Protein AF-A0AAJ2H2N6-F1 (afdb_monomer_lite)

Organism: NCBI:txid1538159

Radius of gyration: 18.42 Å; chains: 1; bounding box: 41×27×53 Å

InterPro domains:
  IPR022749 N6 adenine-specific DNA methyltransferase, N-terminal domain [PF12161] (9-48)
  IPR029063 S-adenosyl-L-methionine-dependent methyltransferase superfamily [SSF53335] (7-46)
  IPR038333 Type I restriction enzyme EcoKI-like, methylase subunit, N-terminal domain superfamily [G3DSA:1.20.1260.30] (2-107)

Structure (mmCIF, N/CA/C/O backbone):
data_AF-A0AAJ2H2N6-F1
#
_entry.id   AF-A0AAJ2H2N6-F1
#
loop_
_atom_site.group_PDB
_atom_site.id
_atom_site.type_symbol
_atom_site.label_atom_id
_atom_site.label_alt_id
_atom_site.label_comp_id
_atom_site.label_asym_id
_atom_site.label_entity_id
_atom_site.label_seq_id
_atom_site.pdbx_PDB_ins_code
_atom_site.Cartn_x
_atom_site.Cartn_y
_atom_site.Cartn_z
_atom_site.occupancy
_atom_site.B_iso_or_equiv
_atom_site.auth_seq_id
_atom_site.auth_comp_id
_atom_site.auth_asym_id
_atom_site.auth_atom_id
_atom_site.pdbx_PDB_model_num
ATOM 1 N N . MET A 1 1 ? 10.020 9.984 23.775 1.00 59.06 1 MET A N 1
ATOM 2 C CA . MET A 1 1 ? 8.603 10.382 23.924 1.00 59.06 1 MET A CA 1
ATOM 3 C C . MET A 1 1 ? 8.248 10.351 25.400 1.00 59.06 1 MET A C 1
ATOM 5 O O . MET A 1 1 ? 8.640 9.402 26.069 1.00 59.06 1 MET A O 1
ATOM 9 N N . SER A 1 2 ? 7.576 11.375 25.926 1.00 84.38 2 SER A N 1
ATOM 10 C CA . SER A 1 2 ? 7.106 11.378 27.319 1.00 84.38 2 SER A CA 1
ATOM 11 C C . SER A 1 2 ? 5.839 10.523 27.470 1.00 84.38 2 SER A C 1
ATOM 13 O O . SER A 1 2 ? 5.094 10.340 26.507 1.00 84.38 2 SER A O 1
ATOM 15 N N . GLN A 1 3 ? 5.558 10.007 28.673 1.00 82.69 3 GLN A N 1
ATOM 16 C CA . GLN A 1 3 ? 4.327 9.236 28.933 1.00 82.69 3 GLN A CA 1
ATOM 17 C C . GLN A 1 3 ? 3.053 10.021 28.573 1.00 82.69 3 GLN A C 1
ATOM 19 O O . GLN A 1 3 ? 2.091 9.444 28.074 1.00 82.69 3 GLN A O 1
ATOM 24 N N . VAL A 1 4 ? 3.075 11.344 28.755 1.00 87.31 4 VAL A N 1
ATOM 25 C CA . VAL A 1 4 ? 1.963 12.241 28.406 1.00 87.31 4 VAL A CA 1
ATOM 26 C C . VAL A 1 4 ? 1.698 12.247 26.896 1.00 87.31 4 VAL A C 1
ATOM 28 O O . VAL A 1 4 ? 0.546 12.173 26.475 1.00 87.31 4 VAL A O 1
ATOM 31 N N . GLN A 1 5 ? 2.752 12.266 26.072 1.00 86.38 5 GLN A N 1
ATOM 32 C CA . GLN A 1 5 ? 2.625 12.209 24.611 1.00 86.38 5 GLN A CA 1
ATOM 33 C C . GLN A 1 5 ? 2.055 10.865 24.143 1.00 86.38 5 GLN A C 1
ATOM 35 O O . GLN A 1 5 ? 1.198 10.838 23.264 1.00 86.38 5 GLN A O 1
ATOM 40 N N . LEU A 1 6 ? 2.483 9.755 24.757 1.00 88.38 6 LEU A N 1
ATOM 41 C CA . LEU A 1 6 ? 1.957 8.419 24.447 1.00 88.38 6 LEU A CA 1
ATOM 42 C C . LEU A 1 6 ? 0.464 8.303 24.776 1.00 88.38 6 LEU A C 1
ATOM 44 O O . LEU A 1 6 ? -0.304 7.789 23.967 1.00 88.38 6 LEU A O 1
ATOM 48 N N . GLN A 1 7 ? 0.036 8.829 25.925 1.00 89.62 7 GLN A N 1
ATOM 49 C CA . GLN A 1 7 ? -1.377 8.835 26.316 1.00 89.62 7 GLN A CA 1
ATOM 50 C C . GLN A 1 7 ? -2.235 9.700 25.385 1.00 89.62 7 GLN A C 1
ATOM 52 O O . GLN A 1 7 ? -3.332 9.293 25.001 1.00 89.62 7 GLN A O 1
ATOM 57 N N . GLN A 1 8 ? -1.741 10.878 24.989 1.00 90.25 8 GLN A N 1
ATOM 58 C CA . GLN A 1 8 ? -2.427 11.736 24.018 1.00 90.25 8 GLN A CA 1
ATOM 59 C C . GLN A 1 8 ? -2.557 11.054 22.654 1.00 90.25 8 GLN A C 1
ATOM 61 O O . GLN A 1 8 ? -3.647 11.053 22.082 1.00 90.25 8 GLN A O 1
ATOM 66 N N . LEU A 1 9 ? -1.485 10.417 22.176 1.00 88.94 9 LEU A N 1
ATOM 67 C CA . LEU A 1 9 ? -1.482 9.668 20.922 1.00 88.94 9 LEU A CA 1
ATOM 68 C C . LEU A 1 9 ? -2.475 8.502 20.963 1.00 88.94 9 LEU A C 1
ATOM 70 O O . LEU A 1 9 ? -3.293 8.354 20.060 1.00 88.94 9 LEU A O 1
ATOM 74 N N . GLN A 1 10 ? -2.457 7.705 22.033 1.00 88.38 10 GLN A N 1
ATOM 75 C CA . GLN A 1 10 ? -3.387 6.591 22.201 1.00 88.38 10 GLN A CA 1
ATOM 76 C C . GLN A 1 10 ? -4.841 7.072 22.202 1.00 88.38 10 GLN A C 1
ATOM 78 O O . GLN A 1 10 ? -5.689 6.454 21.565 1.00 88.38 10 GLN A O 1
ATOM 83 N N . LYS A 1 11 ? -5.136 8.190 22.876 1.00 91.94 11 LYS A N 1
ATOM 84 C CA . LYS A 1 11 ? -6.483 8.773 22.900 1.00 91.94 11 LYS A CA 1
ATOM 85 C C . LYS A 1 11 ? -6.926 9.258 21.518 1.00 91.94 11 LYS A C 1
ATOM 87 O O . LYS A 1 11 ? -8.075 9.044 21.147 1.00 91.94 11 LYS A O 1
ATOM 92 N N . GLN A 1 12 ? -6.032 9.882 20.753 1.00 89.81 12 GLN A N 1
ATOM 93 C CA . GLN A 1 12 ? -6.323 10.295 19.379 1.00 89.81 12 GLN A CA 1
ATOM 94 C C . GLN A 1 12 ? -6.593 9.093 18.469 1.00 89.81 12 GLN A C 1
ATOM 96 O O . GLN A 1 12 ? -7.598 9.086 17.765 1.00 89.81 12 GLN A O 1
ATOM 101 N N . LEU A 1 13 ? -5.749 8.059 18.528 1.00 86.50 13 LEU A N 1
ATOM 102 C CA . LEU A 1 13 ? -5.931 6.826 17.755 1.00 86.50 13 LEU A CA 1
ATOM 103 C C . LEU A 1 13 ? -7.229 6.107 18.121 1.00 86.50 13 LEU A C 1
ATOM 105 O O . LEU A 1 13 ? -7.923 5.627 17.227 1.00 86.50 13 LEU A O 1
ATOM 109 N N . TRP A 1 14 ? -7.574 6.081 19.415 1.00 86.19 14 TRP A N 1
ATOM 110 C CA . TRP A 1 14 ? -8.874 5.607 19.880 1.00 86.19 14 TRP A CA 1
ATOM 111 C C . TRP A 1 14 ? -9.951 6.394 19.136 1.00 86.19 14 TRP A C 1
ATOM 113 O O . TRP A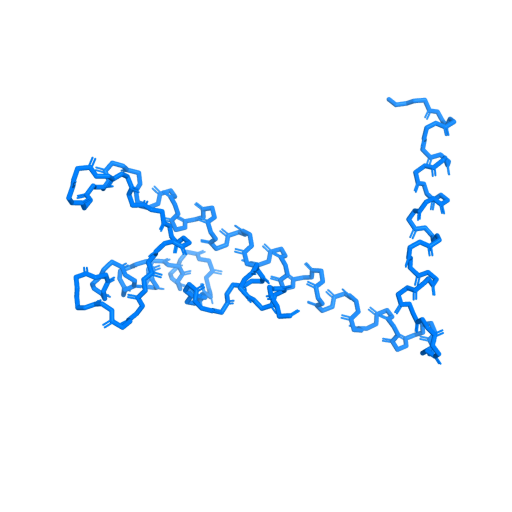 1 14 ? -10.674 5.807 18.337 1.00 86.19 14 TRP A O 1
ATOM 123 N N . ASN A 1 15 ? -10.036 7.712 19.334 1.00 87.75 15 ASN A N 1
ATOM 124 C CA . ASN A 1 15 ? -11.102 8.543 18.764 1.00 87.75 15 ASN A CA 1
ATOM 125 C C . ASN A 1 15 ? -11.285 8.329 17.252 1.00 87.75 15 ASN A C 1
ATOM 127 O O . ASN A 1 15 ? -12.406 8.098 16.813 1.00 87.75 15 ASN A O 1
ATOM 131 N N . ILE A 1 16 ? -10.188 8.279 16.490 1.00 85.75 16 ILE A N 1
ATOM 132 C CA . ILE A 1 16 ? -10.216 7.997 15.047 1.00 85.75 16 ILE A CA 1
ATOM 133 C C . ILE A 1 16 ? -10.853 6.631 14.752 1.00 85.75 16 ILE A C 1
ATOM 135 O O . ILE A 1 16 ? -11.687 6.518 13.858 1.00 85.75 16 ILE A O 1
ATOM 139 N N . ALA A 1 17 ? -10.499 5.587 15.504 1.00 83.50 17 ALA A N 1
ATOM 140 C CA . ALA A 1 17 ? -11.108 4.269 15.350 1.00 83.50 17 ALA A CA 1
ATOM 141 C C . ALA A 1 17 ? -12.606 4.267 15.706 1.00 83.50 17 ALA A C 1
ATOM 143 O O . ALA A 1 17 ? -13.376 3.559 15.062 1.00 83.50 17 ALA A O 1
ATOM 144 N N . ASN A 1 18 ? -13.038 5.067 16.689 1.00 84.44 18 ASN A N 1
ATOM 145 C CA . ASN A 1 18 ? -14.461 5.248 17.017 1.00 84.44 18 ASN A CA 1
ATOM 146 C C . ASN A 1 18 ? -15.230 5.847 15.842 1.00 84.44 18 ASN A C 1
ATOM 148 O O . ASN A 1 18 ? -16.287 5.334 15.474 1.00 84.44 18 ASN A O 1
ATOM 152 N N . ASP A 1 19 ? -14.670 6.907 15.264 1.00 85.94 19 ASP A N 1
ATOM 153 C CA . ASP A 1 19 ? -15.274 7.634 14.155 1.00 85.94 19 ASP A CA 1
ATOM 154 C C . ASP A 1 19 ? -15.351 6.745 12.905 1.00 85.94 19 ASP A C 1
ATOM 156 O O . ASP A 1 19 ? -16.396 6.668 12.260 1.00 85.94 19 ASP A O 1
ATOM 160 N N . LEU A 1 20 ? -14.282 5.995 12.609 1.00 82.56 20 LE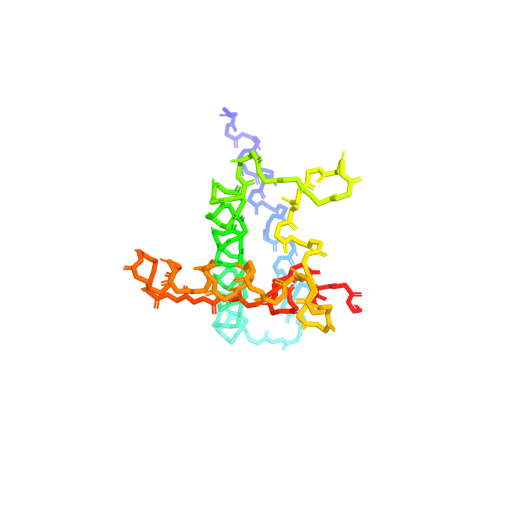U A N 1
ATOM 161 C CA . LEU A 1 20 ? -14.217 5.068 11.473 1.00 82.56 20 LEU A CA 1
ATOM 162 C C . LEU A 1 20 ? -15.111 3.833 11.641 1.00 82.56 20 LEU A C 1
ATOM 164 O O . LEU A 1 20 ? -15.651 3.337 10.653 1.00 82.56 20 LEU A O 1
ATOM 168 N N . ARG A 1 21 ? -15.287 3.327 12.869 1.00 82.31 21 ARG A N 1
ATOM 169 C CA . ARG A 1 21 ? -16.156 2.172 13.146 1.00 82.31 21 ARG A CA 1
ATOM 170 C C . ARG A 1 21 ? -17.620 2.466 12.822 1.00 82.31 21 ARG A C 1
ATOM 172 O O . ARG A 1 21 ? -18.353 1.561 12.421 1.00 82.31 21 ARG A O 1
ATOM 179 N N . GLY A 1 22 ? -18.072 3.704 13.014 1.00 83.56 22 GLY A N 1
ATOM 180 C CA . GLY A 1 22 ? -19.462 4.088 12.780 1.00 83.56 22 GLY A CA 1
ATOM 181 C C . GLY A 1 22 ? -20.449 3.171 13.517 1.00 83.56 22 GLY A C 1
ATOM 182 O O . GLY A 1 22 ? -20.421 3.072 14.743 1.00 83.56 22 GLY A O 1
ATOM 183 N N . LYS A 1 23 ? -21.325 2.490 12.762 1.00 82.94 23 LYS A N 1
ATOM 184 C CA . LYS A 1 23 ? -22.350 1.565 13.292 1.00 82.94 23 LYS A CA 1
ATOM 185 C C . LYS A 1 23 ? -21.896 0.100 13.386 1.00 82.94 23 LYS A C 1
ATOM 187 O O . LYS A 1 23 ? -22.700 -0.741 13.779 1.00 82.94 23 LYS A O 1
ATOM 192 N N . MET A 1 24 ? -20.662 -0.219 12.994 1.00 84.81 24 MET A N 1
ATOM 193 C CA . MET A 1 24 ? -20.164 -1.598 12.973 1.00 84.81 24 MET A CA 1
ATOM 194 C C . MET A 1 24 ? -19.836 -2.102 14.381 1.00 84.81 24 MET A C 1
ATOM 196 O O . MET A 1 24 ? -19.418 -1.333 15.254 1.00 84.81 24 MET A O 1
ATOM 200 N N . GLY A 1 25 ? -19.986 -3.410 14.599 1.00 86.69 25 GLY A N 1
ATOM 201 C CA . GLY A 1 25 ? -19.502 -4.057 15.817 1.00 86.69 25 GLY A CA 1
ATOM 202 C C . GLY A 1 25 ? -17.982 -3.911 15.956 1.00 86.69 25 GLY A C 1
ATOM 203 O O . GLY A 1 25 ? -17.265 -3.798 14.963 1.00 86.69 25 GLY A O 1
ATOM 204 N N . ALA A 1 26 ? -17.466 -3.908 17.189 1.00 83.31 26 ALA A N 1
ATOM 205 C CA . ALA A 1 26 ? -16.022 -3.784 17.422 1.00 83.31 26 ALA A CA 1
ATOM 206 C C . ALA A 1 26 ? -15.223 -4.953 16.816 1.00 83.31 26 ALA A C 1
ATOM 208 O O . ALA A 1 26 ? -14.104 -4.747 16.349 1.00 83.31 26 ALA A O 1
ATOM 209 N N . ASP A 1 27 ? -15.802 -6.154 16.810 1.00 85.62 27 ASP A N 1
ATOM 210 C CA . ASP A 1 27 ? -15.182 -7.351 16.238 1.00 85.62 27 ASP A CA 1
ATOM 211 C C . ASP A 1 27 ? -15.154 -7.291 14.708 1.00 85.62 27 ASP A C 1
ATOM 213 O O . ASP A 1 27 ? -14.090 -7.428 14.117 1.00 85.62 27 ASP A O 1
ATOM 217 N N . GLU A 1 28 ? -16.273 -6.932 14.073 1.00 84.94 28 GLU A N 1
ATOM 218 C CA . GLU A 1 28 ? -16.327 -6.743 12.618 1.00 84.94 28 GLU A CA 1
ATOM 219 C C . GLU A 1 28 ? -15.371 -5.641 12.153 1.00 84.94 28 GLU A C 1
ATOM 221 O O . GLU A 1 28 ? -14.585 -5.843 11.231 1.00 84.94 28 GLU A O 1
ATOM 226 N N . PHE A 1 29 ? -15.388 -4.474 12.806 1.00 85.31 29 PHE A N 1
ATOM 227 C CA . PHE A 1 29 ? -14.497 -3.372 12.444 1.00 85.31 29 PHE A CA 1
ATOM 228 C C . PHE A 1 29 ? -13.024 -3.769 12.526 1.00 85.31 29 PHE A C 1
ATOM 230 O O . PHE A 1 29 ? -12.245 -3.396 11.652 1.00 85.31 29 PHE A O 1
ATOM 237 N N . ARG A 1 30 ? -12.648 -4.546 13.547 1.00 85.31 30 ARG A N 1
ATOM 238 C CA . ARG A 1 30 ? -11.290 -5.067 13.716 1.00 85.31 30 ARG A CA 1
ATOM 239 C C . ARG A 1 30 ? -10.874 -5.926 12.524 1.00 85.31 30 ARG A C 1
ATOM 241 O O . ARG A 1 30 ? -9.781 -5.726 12.000 1.00 85.31 30 ARG A O 1
ATOM 248 N N . ASP A 1 31 ? -11.733 -6.835 12.080 1.00 86.62 31 ASP A N 1
ATOM 249 C CA . ASP A 1 31 ? -11.413 -7.741 10.975 1.00 86.62 31 ASP A CA 1
ATOM 250 C C . ASP A 1 31 ? -11.231 -6.976 9.653 1.00 86.62 31 ASP A C 1
ATOM 252 O O . ASP A 1 31 ? -10.270 -7.219 8.917 1.00 86.62 31 ASP A O 1
ATOM 256 N N . TYR A 1 32 ? -12.071 -5.969 9.387 1.00 85.56 32 TYR A N 1
ATOM 257 C CA . TYR A 1 32 ? -11.934 -5.137 8.188 1.00 85.56 32 TYR A CA 1
ATOM 258 C C . TYR A 1 32 ? -10.737 -4.183 8.253 1.00 85.56 32 TYR A C 1
ATOM 260 O O . TYR A 1 32 ? -9.969 -4.089 7.292 1.00 85.56 32 TYR A O 1
ATOM 268 N N . ILE A 1 33 ? -10.544 -3.472 9.370 1.00 87.12 33 ILE A N 1
ATOM 269 C CA . ILE A 1 33 ? -9.481 -2.463 9.480 1.00 87.12 33 ILE A CA 1
ATOM 270 C C . ILE A 1 33 ? -8.094 -3.102 9.420 1.00 87.12 33 ILE A C 1
ATOM 272 O O . ILE A 1 33 ? -7.188 -2.528 8.818 1.00 87.12 33 ILE A O 1
ATOM 276 N N . LEU A 1 34 ? -7.927 -4.309 9.971 1.00 88.56 34 LEU A N 1
ATOM 277 C CA . LEU A 1 34 ? -6.675 -5.054 9.869 1.00 88.56 34 LEU A CA 1
ATOM 278 C C . LEU A 1 34 ? -6.361 -5.423 8.418 1.00 88.56 34 LEU A C 1
ATOM 280 O O . LEU A 1 34 ? -5.219 -5.255 7.994 1.00 88.56 34 LEU A O 1
ATOM 284 N N . GLY A 1 35 ? -7.366 -5.835 7.638 1.00 90.25 35 GLY A N 1
ATOM 285 C CA . GLY A 1 35 ? -7.213 -6.073 6.202 1.00 90.25 35 GLY A CA 1
ATOM 286 C C . GLY A 1 35 ? -6.761 -4.820 5.447 1.00 90.25 35 GLY A C 1
ATOM 287 O O . GLY A 1 35 ? -5.819 -4.881 4.656 1.00 90.25 35 GLY A O 1
ATOM 288 N N . PHE A 1 36 ? -7.361 -3.663 5.742 1.00 89.62 36 PHE A N 1
ATOM 289 C CA . PHE A 1 36 ? -6.971 -2.391 5.124 1.00 89.62 36 PHE A CA 1
ATOM 290 C C . PHE A 1 36 ? -5.562 -1.939 5.516 1.00 89.62 36 PHE A C 1
ATOM 292 O O . PHE A 1 36 ? -4.796 -1.524 4.647 1.00 89.62 36 PHE A O 1
ATOM 299 N N . ILE A 1 37 ? -5.194 -2.037 6.797 1.00 90.69 37 ILE A N 1
ATOM 300 C CA . ILE A 1 37 ? -3.846 -1.694 7.275 1.00 90.69 37 ILE A CA 1
ATOM 301 C C . ILE A 1 37 ? -2.811 -2.618 6.635 1.00 90.69 37 ILE A C 1
ATOM 303 O O . ILE A 1 37 ? -1.777 -2.148 6.160 1.00 90.69 37 ILE A O 1
ATOM 307 N N . PHE A 1 38 ? -3.095 -3.919 6.586 1.00 92.19 38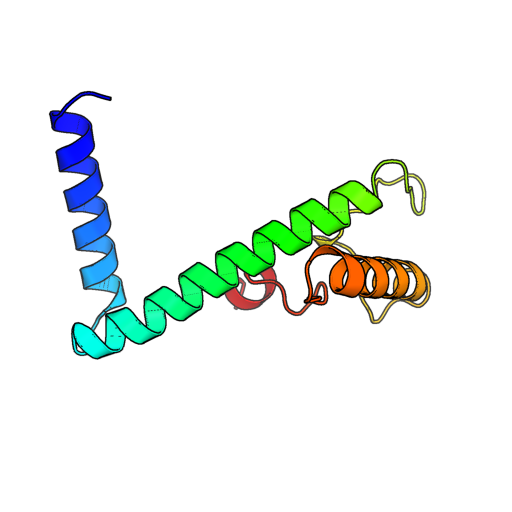 PHE A N 1
ATOM 308 C CA . PHE A 1 38 ? -2.210 -4.895 5.964 1.00 92.19 38 PHE A CA 1
ATOM 309 C C . PHE A 1 38 ? -2.031 -4.615 4.473 1.00 92.19 38 PHE A C 1
ATOM 311 O O . PHE A 1 38 ? -0.908 -4.571 3.981 1.00 92.19 38 PHE A O 1
ATOM 318 N N . TYR A 1 39 ? -3.117 -4.343 3.754 1.00 92.50 39 TYR A N 1
ATOM 319 C CA . TYR A 1 39 ? -3.042 -4.017 2.337 1.00 92.50 39 TYR A CA 1
ATOM 320 C C . TYR A 1 39 ? -2.311 -2.692 2.070 1.00 92.50 39 TYR A C 1
ATOM 322 O O . TYR A 1 39 ? -1.497 -2.623 1.149 1.00 92.50 39 TYR A O 1
ATOM 330 N N . LYS A 1 40 ? -2.509 -1.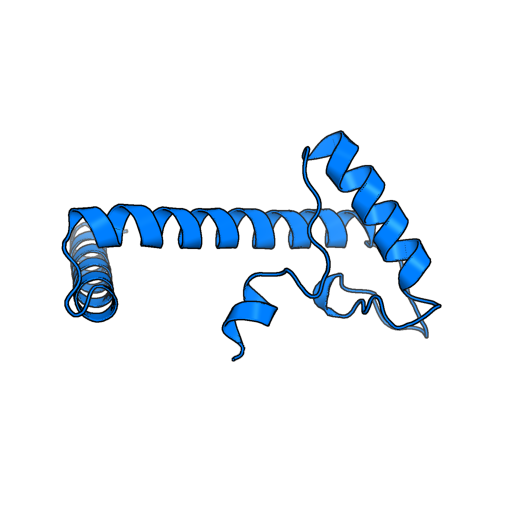667 2.911 1.00 91.94 40 LYS A N 1
ATOM 331 C CA . LYS A 1 40 ? -1.717 -0.428 2.871 1.00 91.94 40 LYS A CA 1
ATOM 332 C C . LYS A 1 40 ? -0.227 -0.721 3.043 1.00 91.94 40 LYS A C 1
ATOM 334 O O . LYS A 1 40 ? 0.572 -0.247 2.242 1.00 91.94 40 LYS A O 1
ATOM 339 N N . TYR A 1 41 ? 0.134 -1.551 4.020 1.00 93.12 41 TYR A N 1
ATOM 340 C CA . TYR A 1 41 ? 1.517 -1.976 4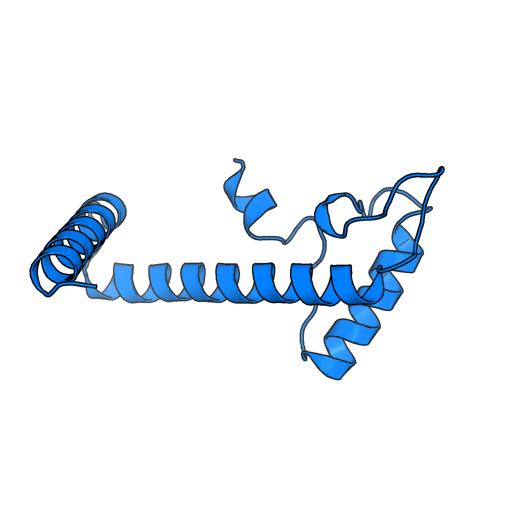.239 1.00 93.12 41 TYR A CA 1
ATOM 341 C C . TYR A 1 41 ? 2.100 -2.714 3.023 1.00 93.12 41 TYR A C 1
ATOM 343 O O . TYR A 1 41 ? 3.190 -2.374 2.564 1.00 93.12 41 TYR A O 1
ATOM 351 N N . LEU A 1 42 ? 1.371 -3.684 2.459 1.00 92.75 42 LEU A N 1
ATOM 352 C CA . LEU A 1 42 ? 1.817 -4.413 1.268 1.00 92.75 42 LEU A CA 1
ATOM 353 C C . LEU A 1 42 ? 2.004 -3.482 0.067 1.00 92.75 42 LEU A C 1
ATOM 355 O O . LEU A 1 42 ? 2.984 -3.624 -0.663 1.00 92.75 42 LEU A O 1
ATOM 359 N N . SER A 1 43 ? 1.087 -2.531 -0.114 1.00 92.75 43 SER A N 1
ATOM 360 C CA . SER A 1 43 ? 1.148 -1.527 -1.173 1.00 92.75 43 SER A CA 1
ATOM 361 C C . SER A 1 43 ? 2.363 -0.617 -1.031 1.00 92.75 43 SER A C 1
ATOM 363 O O . SER A 1 43 ? 3.047 -0.378 -2.021 1.00 92.75 43 SER A O 1
ATOM 365 N N . GLU A 1 44 ? 2.643 -0.108 0.168 1.00 91.88 44 GLU A N 1
ATOM 366 C CA . GLU A 1 44 ? 3.816 0.736 0.426 1.00 91.88 44 GLU A CA 1
ATOM 367 C C . GLU A 1 44 ? 5.109 -0.043 0.183 1.00 91.88 44 GLU A C 1
ATOM 369 O O . GLU A 1 44 ? 5.990 0.437 -0.527 1.00 91.88 44 GLU A O 1
ATOM 374 N N . LYS A 1 45 ? 5.184 -1.288 0.669 1.00 91.25 45 LYS A N 1
ATOM 375 C CA . LYS A 1 45 ? 6.335 -2.165 0.437 1.00 91.25 45 LYS A CA 1
ATOM 376 C C . LYS A 1 45 ? 6.570 -2.430 -1.052 1.00 91.25 45 LYS A C 1
ATOM 378 O O . LYS A 1 45 ? 7.712 -2.381 -1.495 1.00 91.25 45 LYS A O 1
ATOM 383 N N . SER A 1 46 ? 5.513 -2.677 -1.830 1.00 90.00 46 SER A N 1
ATOM 384 C CA . SER A 1 46 ? 5.630 -2.845 -3.285 1.00 90.00 46 SER A CA 1
ATOM 385 C C . SER A 1 46 ? 6.144 -1.589 -3.981 1.00 90.00 46 SER A C 1
ATOM 387 O O . SER A 1 46 ? 6.943 -1.709 -4.901 1.00 90.00 46 SER A O 1
ATOM 389 N N . VAL A 1 47 ? 5.716 -0.398 -3.550 1.00 90.25 47 VAL A N 1
ATOM 390 C CA . VAL A 1 47 ? 6.209 0.871 -4.109 1.00 90.25 47 VAL A CA 1
ATOM 391 C C . VAL A 1 47 ? 7.689 1.053 -3.806 1.00 90.25 47 VAL A C 1
ATOM 393 O O . VAL A 1 47 ? 8.444 1.376 -4.715 1.00 90.25 47 VAL A O 1
ATOM 396 N N . THR A 1 48 ? 8.114 0.819 -2.563 1.00 90.06 48 THR A N 1
ATOM 397 C CA . THR A 1 48 ? 9.531 0.901 -2.184 1.00 90.06 48 THR A CA 1
ATOM 398 C C . THR A 1 48 ? 10.372 -0.060 -3.014 1.00 90.06 48 THR A C 1
ATOM 400 O O . THR A 1 48 ? 11.326 0.372 -3.647 1.00 90.06 48 THR A O 1
ATOM 403 N N . PHE A 1 49 ? 9.961 -1.326 -3.093 1.00 89.25 49 PHE A N 1
ATOM 404 C CA . PHE A 1 49 ? 10.669 -2.347 -3.859 1.00 89.25 49 PHE A CA 1
ATOM 405 C C . PHE A 1 49 ? 10.763 -2.007 -5.353 1.00 89.25 49 PHE A C 1
ATOM 407 O O . PHE A 1 49 ? 11.825 -2.082 -5.962 1.00 89.25 49 PHE A O 1
ATOM 414 N N . ALA A 1 50 ? 9.650 -1.593 -5.957 1.00 87.12 50 ALA A N 1
ATOM 415 C CA . ALA A 1 50 ? 9.631 -1.221 -7.362 1.00 87.12 50 ALA A CA 1
ATOM 416 C C . ALA A 1 50 ? 10.477 0.027 -7.644 1.00 87.12 50 ALA A C 1
ATOM 418 O O . ALA A 1 50 ? 11.166 0.074 -8.656 1.00 87.12 50 ALA A O 1
ATOM 419 N N . ASN A 1 51 ? 10.453 1.020 -6.752 1.00 87.44 51 ASN A N 1
ATOM 420 C CA . ASN A 1 51 ? 11.291 2.208 -6.882 1.00 87.44 51 ASN A CA 1
ATOM 421 C C . ASN A 1 51 ? 12.781 1.873 -6.732 1.00 87.44 51 ASN A C 1
ATOM 423 O O . ASN A 1 51 ? 13.579 2.458 -7.450 1.00 87.44 51 ASN A O 1
ATOM 427 N N . GLU A 1 52 ? 13.158 0.927 -5.864 1.00 87.38 52 GLU A N 1
ATOM 428 C CA . GLU A 1 52 ? 14.540 0.433 -5.743 1.00 87.38 52 GLU A CA 1
ATOM 429 C C . GLU A 1 52 ? 15.037 -0.211 -7.046 1.00 87.38 52 GLU A C 1
ATOM 431 O O . GLU A 1 52 ? 16.166 0.037 -7.463 1.00 87.38 52 GLU A O 1
ATOM 436 N N . LEU A 1 53 ? 14.181 -0.978 -7.730 1.00 84.69 53 LEU A N 1
ATOM 437 C CA . LEU A 1 53 ? 14.499 -1.565 -9.038 1.00 84.69 53 LEU A CA 1
ATOM 438 C C . LEU A 1 53 ? 14.580 -0.534 -10.173 1.00 84.69 53 LEU A C 1
ATOM 440 O O . LEU A 1 53 ? 15.212 -0.802 -11.189 1.00 84.69 53 LEU A O 1
ATOM 444 N N . LEU A 1 54 ? 13.928 0.618 -10.012 1.00 82.81 54 LEU A N 1
ATOM 445 C CA . LEU A 1 54 ? 13.896 1.709 -10.988 1.00 82.81 54 LEU A CA 1
ATOM 446 C C . LEU A 1 54 ? 14.977 2.775 -10.734 1.00 82.81 54 LEU A C 1
ATOM 448 O O . LEU A 1 54 ? 15.039 3.763 -11.465 1.00 82.81 54 LEU A O 1
ATOM 452 N N . VAL A 1 55 ? 15.831 2.614 -9.713 1.00 79.00 55 VAL A N 1
ATOM 453 C CA . VAL A 1 55 ? 16.901 3.579 -9.413 1.00 79.00 55 VAL A CA 1
ATOM 454 C C . VAL A 1 55 ? 17.858 3.679 -10.601 1.00 79.00 55 VAL A C 1
ATOM 456 O O . VAL A 1 55 ? 18.572 2.734 -10.922 1.00 79.00 55 VAL A O 1
ATOM 459 N N . GLY A 1 56 ? 17.905 4.860 -11.221 1.00 69.69 56 GLY A N 1
ATOM 460 C CA . GLY A 1 56 ? 18.748 5.139 -12.386 1.00 69.69 56 GLY A CA 1
ATOM 461 C C . GLY A 1 56 ? 18.049 4.969 -13.737 1.00 69.69 56 GLY A C 1
ATOM 462 O O . GLY A 1 56 ? 18.632 5.343 -14.753 1.00 69.69 56 GLY A O 1
ATOM 463 N N . GLU A 1 57 ? 16.805 4.486 -13.763 1.00 74.12 57 GLU A N 1
ATOM 464 C CA . GLU A 1 57 ? 15.989 4.428 -14.977 1.00 74.12 57 GLU A CA 1
ATOM 465 C C . GLU A 1 57 ? 15.324 5.789 -15.240 1.00 74.12 57 GLU A C 1
ATOM 467 O O . GLU A 1 57 ? 14.659 6.373 -14.376 1.00 74.12 57 GLU A O 1
ATOM 472 N N . GLN A 1 58 ? 15.505 6.306 -16.455 1.00 68.88 58 GLN A N 1
ATOM 473 C CA . GLN A 1 58 ? 14.936 7.579 -16.896 1.00 68.88 58 GLN A CA 1
ATOM 474 C C . GLN A 1 58 ? 14.146 7.376 -18.189 1.00 68.88 58 GLN A C 1
ATOM 476 O O . GLN A 1 58 ? 14.667 6.818 -19.154 1.00 68.88 58 GLN A O 1
ATOM 481 N N . LEU A 1 59 ? 12.910 7.875 -18.221 1.00 66.69 59 LEU A N 1
ATOM 482 C CA . LEU A 1 59 ? 12.097 7.981 -19.435 1.00 66.69 59 LEU A CA 1
ATOM 483 C C . LEU A 1 59 ? 11.971 9.466 -19.774 1.00 66.69 59 LEU A C 1
ATOM 485 O O . LEU A 1 59 ? 11.661 10.264 -18.890 1.00 66.69 59 LEU A O 1
ATOM 489 N N . ASP A 1 60 ? 12.253 9.856 -21.017 1.00 62.00 60 ASP A N 1
ATOM 490 C CA . ASP A 1 60 ? 12.167 11.253 -21.480 1.00 62.00 60 ASP A CA 1
ATOM 491 C C . ASP A 1 60 ? 12.904 12.281 -20.592 1.00 62.00 60 ASP A C 1
ATOM 493 O O . ASP A 1 60 ? 12.496 13.435 -20.450 1.00 62.00 60 ASP A O 1
ATOM 497 N N . GLY A 1 61 ? 14.014 11.868 -19.969 1.00 64.69 61 GLY A N 1
ATOM 498 C CA . GLY A 1 61 ? 14.811 12.719 -19.078 1.00 64.69 61 GLY A CA 1
ATOM 499 C C . GLY A 1 61 ? 14.193 12.960 -17.694 1.00 64.69 61 GLY A C 1
ATOM 500 O O . GLY A 1 61 ? 14.675 13.824 -16.961 1.00 64.69 61 GLY A O 1
ATOM 501 N N . GLN A 1 62 ? 13.150 12.211 -17.323 1.00 68.31 62 GLN A N 1
ATOM 502 C CA . GLN A 1 62 ? 12.529 12.234 -15.999 1.00 68.31 62 GLN A CA 1
ATOM 503 C C . GLN A 1 62 ? 12.740 10.905 -15.265 1.00 68.31 62 GLN A C 1
ATOM 505 O O . GLN A 1 62 ? 12.694 9.831 -15.865 1.00 68.31 62 GLN A O 1
ATOM 510 N N . GLU A 1 63 ? 12.958 10.978 -13.949 1.00 70.62 63 GLU A N 1
ATOM 511 C CA . GLU A 1 63 ? 13.058 9.789 -13.098 1.00 70.62 63 GLU A CA 1
ATOM 512 C C . GLU A 1 63 ? 11.729 9.031 -13.068 1.00 70.62 63 GLU A C 1
ATOM 514 O O . GLU A 1 63 ? 10.672 9.569 -12.703 1.00 70.62 63 GLU A O 1
ATOM 519 N N . ILE A 1 64 ? 11.790 7.753 -13.434 1.00 76.94 64 ILE A N 1
ATOM 520 C CA . ILE A 1 64 ? 10.620 6.888 -13.443 1.00 76.94 64 ILE A CA 1
ATOM 521 C C . ILE A 1 64 ? 10.296 6.498 -12.006 1.00 76.94 64 ILE A C 1
ATOM 523 O O . ILE A 1 64 ? 11.088 5.875 -11.309 1.00 76.94 64 ILE A O 1
ATOM 527 N N . ASN A 1 65 ? 9.082 6.823 -11.575 1.00 81.00 65 ASN A N 1
ATOM 528 C CA . ASN A 1 65 ? 8.546 6.361 -10.303 1.00 81.00 65 ASN A CA 1
ATOM 529 C C . ASN A 1 65 ? 7.463 5.319 -10.553 1.00 81.00 65 ASN A C 1
ATOM 531 O O . ASN A 1 65 ? 6.617 5.498 -11.434 1.00 81.00 65 ASN A O 1
ATOM 535 N N . PHE A 1 66 ? 7.408 4.284 -9.716 1.00 82.88 66 PHE A N 1
ATOM 536 C CA . PHE A 1 66 ? 6.424 3.212 -9.860 1.00 82.88 66 PHE A CA 1
ATOM 537 C C . PHE A 1 66 ? 4.973 3.724 -9.842 1.00 82.88 66 PHE A C 1
ATOM 539 O O . PHE A 1 66 ? 4.107 3.197 -10.535 1.00 82.88 66 PHE A O 1
ATOM 546 N N . LEU A 1 67 ? 4.714 4.808 -9.104 1.00 81.81 67 LEU A N 1
ATOM 547 C CA . LEU A 1 67 ? 3.401 5.459 -9.005 1.00 81.81 67 LEU A CA 1
ATOM 548 C C . LEU A 1 67 ? 2.928 6.105 -10.320 1.00 81.81 67 LEU A C 1
ATOM 550 O O . LEU A 1 67 ? 1.717 6.255 -10.523 1.00 81.81 67 LEU A O 1
ATOM 554 N N . ASN A 1 68 ? 3.873 6.500 -11.177 1.00 81.50 68 ASN A N 1
ATOM 555 C CA . ASN A 1 68 ? 3.631 7.203 -12.439 1.00 81.50 68 ASN A CA 1
ATOM 556 C C . ASN A 1 68 ? 3.554 6.244 -13.633 1.00 81.50 68 ASN A C 1
ATOM 558 O O . ASN A 1 68 ? 3.106 6.638 -14.709 1.00 81.50 68 ASN A O 1
ATOM 562 N N . LEU A 1 69 ? 3.947 4.983 -13.441 1.00 81.50 69 LEU A N 1
ATOM 563 C CA . LEU A 1 69 ? 3.798 3.958 -14.460 1.00 81.50 69 LEU A CA 1
ATOM 564 C C . LEU A 1 69 ? 2.315 3.672 -14.709 1.00 81.50 69 LEU A C 1
ATOM 566 O O . LEU A 1 69 ? 1.506 3.555 -13.787 1.00 81.50 69 LEU A O 1
ATOM 570 N N . ASN A 1 70 ? 1.970 3.536 -15.985 1.00 79.50 70 ASN A N 1
ATOM 571 C CA . ASN A 1 70 ? 0.621 3.210 -16.421 1.00 79.50 70 ASN A CA 1
ATOM 572 C C . ASN A 1 70 ? 0.685 2.015 -17.363 1.00 79.50 70 ASN A C 1
ATOM 574 O O . ASN A 1 70 ? 1.410 2.053 -18.349 1.00 79.50 70 ASN A O 1
ATOM 578 N N . GLN A 1 71 ? -0.089 0.978 -17.061 1.00 75.44 71 GLN A N 1
ATOM 579 C CA . GLN A 1 71 ? -0.150 -0.242 -17.855 1.00 75.44 71 GLN A CA 1
ATOM 580 C C . GLN A 1 71 ? -0.706 -0.007 -19.269 1.00 75.44 71 GLN A C 1
ATOM 582 O O . GLN A 1 71 ? -0.403 -0.782 -20.170 1.00 75.44 71 GLN A O 1
ATOM 587 N N . ASP A 1 72 ? -1.471 1.069 -19.467 1.00 77.50 72 ASP A N 1
ATOM 588 C CA . ASP A 1 72 ? -2.036 1.419 -20.772 1.00 77.50 72 ASP A CA 1
ATOM 589 C C . ASP A 1 72 ? -1.002 2.043 -21.729 1.00 77.50 72 ASP A C 1
ATOM 591 O O . ASP A 1 72 ? -1.240 2.087 -22.935 1.00 77.50 72 ASP A O 1
ATOM 595 N N . ASN A 1 73 ? 0.144 2.525 -21.220 1.00 81.19 73 ASN A N 1
ATOM 596 C CA . ASN A 1 73 ? 1.216 3.065 -22.058 1.00 81.19 73 ASN A CA 1
ATOM 597 C C . ASN A 1 73 ? 2.145 1.922 -22.534 1.00 81.19 73 ASN A C 1
ATOM 599 O O . ASN A 1 73 ? 2.748 1.251 -21.686 1.00 81.19 73 ASN A O 1
ATOM 603 N N . PRO A 1 74 ? 2.323 1.716 -23.857 1.00 80.50 74 PRO A N 1
ATOM 604 C CA . PRO A 1 74 ? 3.229 0.705 -24.406 1.00 80.50 74 PRO A CA 1
ATOM 605 C C . PRO A 1 74 ? 4.671 0.793 -23.892 1.00 80.50 74 PRO A C 1
ATOM 607 O O . PRO A 1 74 ? 5.318 -0.238 -23.726 1.00 80.50 74 PRO A O 1
ATOM 610 N N . GLU A 1 75 ? 5.168 1.997 -23.601 1.00 79.62 75 GLU A N 1
ATOM 611 C CA . GLU A 1 75 ? 6.541 2.214 -23.123 1.00 79.62 75 GLU A CA 1
ATOM 612 C C . GLU A 1 75 ? 6.723 1.804 -21.658 1.00 79.62 75 GLU A C 1
ATOM 614 O O . GLU A 1 75 ? 7.795 1.369 -21.252 1.00 79.62 75 GLU A O 1
ATOM 619 N N . HIS A 1 76 ? 5.658 1.882 -20.858 1.00 81.75 76 HIS A N 1
ATOM 620 C CA . HIS A 1 76 ? 5.672 1.535 -19.435 1.00 81.75 76 HIS A CA 1
ATOM 621 C C . HIS A 1 76 ? 5.431 0.035 -19.200 1.00 81.75 76 HIS A C 1
ATOM 623 O O . HIS A 1 76 ? 5.831 -0.515 -18.170 1.00 81.75 76 HIS A O 1
ATOM 629 N N . ALA A 1 77 ? 4.777 -0.639 -20.149 1.00 82.62 77 ALA A N 1
ATOM 630 C CA . ALA A 1 77 ? 4.460 -2.061 -20.088 1.00 82.62 77 ALA A CA 1
ATOM 631 C C . ALA A 1 77 ? 5.669 -2.984 -19.804 1.00 82.62 77 ALA A C 1
ATOM 633 O O . ALA A 1 77 ? 5.528 -3.841 -18.925 1.00 82.62 77 ALA A O 1
ATOM 634 N N . PRO A 1 78 ? 6.840 -2.849 -20.465 1.00 84.62 78 PRO A N 1
ATOM 635 C CA . PRO A 1 78 ? 7.993 -3.709 -20.182 1.00 84.62 78 PRO A CA 1
ATOM 636 C C . PRO A 1 78 ? 8.528 -3.526 -18.755 1.00 84.62 78 PRO A C 1
ATOM 638 O O . PRO A 1 78 ? 8.765 -4.516 -18.065 1.00 84.62 78 PRO A O 1
ATOM 641 N N . TYR A 1 79 ? 8.618 -2.286 -18.266 1.00 83.81 79 TYR A N 1
ATOM 642 C CA . TYR A 1 79 ? 9.060 -1.997 -16.897 1.00 83.81 79 TYR A CA 1
ATOM 643 C C . TYR A 1 79 ? 8.144 -2.642 -15.854 1.00 83.81 79 TYR A C 1
ATOM 645 O O . TYR A 1 79 ? 8.610 -3.290 -14.917 1.00 83.81 79 TYR A O 1
ATOM 653 N N . ILE A 1 80 ? 6.825 -2.530 -16.038 1.00 85.25 80 ILE A N 1
ATOM 654 C CA . ILE A 1 80 ? 5.846 -3.146 -15.132 1.00 85.25 80 ILE A CA 1
ATOM 655 C C . ILE A 1 80 ? 5.982 -4.676 -15.135 1.00 85.25 80 ILE A C 1
ATOM 657 O O . ILE A 1 80 ? 5.829 -5.300 -14.084 1.00 85.25 80 ILE A O 1
ATOM 661 N N . GLN A 1 81 ? 6.263 -5.294 -16.286 1.00 86.88 81 GLN A N 1
ATOM 662 C CA . GLN A 1 81 ? 6.442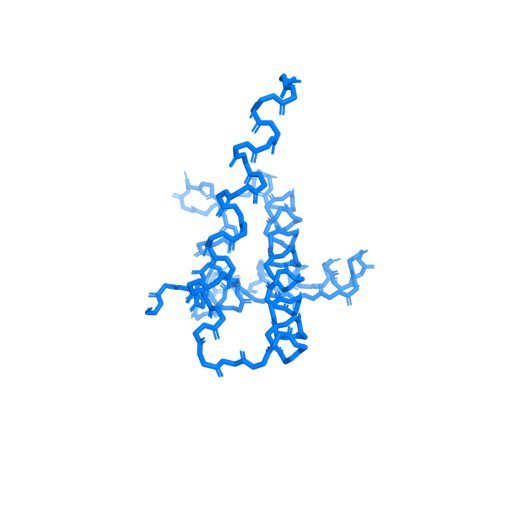 -6.746 -16.376 1.00 86.88 81 GLN A CA 1
ATOM 663 C C . GLN A 1 81 ? 7.692 -7.227 -15.638 1.00 86.88 81 GLN A C 1
ATOM 665 O O . GLN A 1 81 ? 7.597 -8.186 -14.869 1.00 86.88 81 GLN A O 1
ATOM 670 N N . GLU A 1 82 ? 8.826 -6.549 -15.811 1.00 87.56 82 GLU A N 1
ATOM 671 C CA . GLU A 1 82 ? 10.065 -6.900 -15.110 1.00 87.56 82 GLU A CA 1
ATOM 672 C C . GLU A 1 82 ? 9.925 -6.692 -13.598 1.00 87.56 82 GLU A C 1
ATOM 674 O O . GLU A 1 82 ? 10.194 -7.607 -12.818 1.00 87.56 82 GLU A O 1
ATOM 679 N N . ILE A 1 83 ? 9.365 -5.558 -13.162 1.00 87.81 83 ILE A N 1
ATOM 680 C CA . ILE A 1 83 ? 9.080 -5.309 -11.740 1.00 87.81 83 ILE A CA 1
ATOM 681 C C . ILE A 1 83 ? 8.162 -6.389 -11.177 1.00 87.81 83 ILE A C 1
ATOM 683 O O . ILE A 1 83 ? 8.402 -6.894 -10.081 1.00 87.81 83 ILE A O 1
ATOM 687 N N . LYS A 1 84 ? 7.116 -6.777 -11.913 1.00 89.19 84 LYS A N 1
ATOM 688 C CA . LYS A 1 84 ? 6.186 -7.830 -11.493 1.00 89.19 84 LYS A CA 1
ATOM 689 C C . LYS A 1 84 ? 6.904 -9.164 -11.315 1.00 89.19 84 LYS A C 1
ATOM 691 O O . LYS A 1 84 ? 6.675 -9.843 -10.317 1.00 89.19 84 LYS A O 1
ATOM 696 N N . LYS A 1 85 ? 7.765 -9.538 -12.258 1.00 90.19 85 LYS A N 1
ATOM 697 C CA . LYS A 1 85 ? 8.544 -10.778 -12.202 1.00 90.19 85 LYS A CA 1
ATOM 698 C C . LYS A 1 85 ? 9.482 -10.790 -10.994 1.00 90.19 85 LYS A C 1
ATOM 700 O O . LYS A 1 85 ? 9.461 -11.755 -10.231 1.00 90.19 85 LYS A O 1
ATOM 705 N N . ASN A 1 86 ? 10.220 -9.705 -10.773 1.00 88.94 86 ASN A N 1
ATOM 706 C CA . ASN A 1 86 ? 11.149 -9.577 -9.650 1.00 88.94 86 ASN A CA 1
ATOM 707 C C . ASN A 1 86 ? 10.405 -9.541 -8.307 1.00 88.94 86 ASN A C 1
ATOM 709 O O . ASN A 1 86 ? 10.808 -10.200 -7.353 1.00 88.94 86 ASN A O 1
ATOM 713 N N . SER A 1 87 ? 9.260 -8.856 -8.255 1.00 89.06 87 SER A N 1
ATOM 714 C CA . SER A 1 87 ? 8.412 -8.778 -7.059 1.00 89.06 87 SER A CA 1
ATOM 715 C C . SER A 1 87 ? 7.848 -10.145 -6.668 1.00 89.06 87 SER A C 1
ATOM 717 O O . SER A 1 87 ? 7.838 -10.498 -5.492 1.00 89.06 87 SER A O 1
ATOM 719 N N . ILE A 1 88 ? 7.427 -10.960 -7.642 1.00 90.75 88 ILE A N 1
ATOM 720 C CA . ILE A 1 88 ? 6.976 -12.334 -7.377 1.00 90.75 88 ILE A CA 1
ATOM 721 C C . ILE A 1 88 ? 8.135 -13.198 -6.866 1.00 90.75 88 ILE A C 1
ATOM 723 O O . ILE A 1 88 ? 7.925 -13.994 -5.956 1.00 90.75 88 ILE A O 1
ATOM 727 N N . ALA A 1 89 ? 9.339 -13.043 -7.421 1.00 90.50 89 ALA A N 1
ATOM 728 C CA . ALA A 1 89 ? 10.497 -13.844 -7.035 1.00 90.50 89 ALA A CA 1
ATOM 729 C C . ALA A 1 89 ? 11.007 -13.527 -5.618 1.00 90.50 89 ALA A C 1
ATOM 731 O O . ALA A 1 89 ? 11.282 -14.450 -4.856 1.00 90.50 89 ALA A O 1
ATOM 732 N N . GLU A 1 90 ? 11.118 -12.247 -5.255 1.00 87.75 90 GLU A N 1
ATOM 733 C CA . GLU A 1 90 ? 11.697 -11.842 -3.965 1.00 87.75 90 GLU A CA 1
ATOM 734 C C . GLU A 1 90 ? 10.653 -11.630 -2.869 1.00 87.75 90 GLU A C 1
ATOM 736 O O . GLU A 1 90 ? 10.869 -11.985 -1.710 1.00 87.75 90 GLU A O 1
ATOM 741 N N . VAL A 1 91 ? 9.505 -11.050 -3.222 1.00 85.94 91 VAL A N 1
ATOM 742 C CA . VAL A 1 91 ? 8.479 -10.629 -2.260 1.00 85.94 91 VAL A CA 1
ATOM 743 C C . VAL A 1 91 ? 7.300 -11.613 -2.218 1.00 85.94 91 VAL A C 1
ATOM 745 O O . VAL A 1 91 ? 6.561 -11.652 -1.234 1.00 85.94 91 VAL A O 1
ATOM 748 N N . GLY A 1 92 ? 7.125 -12.442 -3.252 1.00 88.19 92 GLY A N 1
ATOM 749 C CA . GLY A 1 92 ? 6.070 -13.460 -3.332 1.00 88.19 92 GLY A CA 1
ATOM 750 C C . GLY A 1 92 ? 4.708 -12.935 -3.796 1.00 88.19 92 GLY A C 1
ATOM 751 O O . GLY A 1 92 ? 3.754 -13.702 -3.908 1.00 88.19 92 GLY A O 1
ATOM 752 N N . TYR A 1 93 ? 4.594 -11.638 -4.081 1.00 89.62 93 TYR A N 1
ATOM 753 C CA . TYR A 1 93 ? 3.390 -11.010 -4.617 1.00 89.62 93 TYR A CA 1
ATOM 754 C C . TYR A 1 93 ? 3.764 -9.808 -5.486 1.00 89.62 93 TYR A C 1
ATOM 756 O O . TYR A 1 93 ? 4.847 -9.245 -5.357 1.00 89.62 93 TYR A O 1
ATOM 764 N N . ALA A 1 94 ? 2.858 -9.395 -6.371 1.00 89.00 94 ALA A N 1
ATOM 765 C CA . ALA A 1 94 ? 3.042 -8.198 -7.180 1.00 89.00 94 ALA A CA 1
ATOM 766 C C . ALA A 1 94 ? 1.731 -7.427 -7.306 1.00 89.00 94 ALA A C 1
ATOM 768 O O . ALA A 1 94 ? 0.687 -8.004 -7.613 1.00 89.00 94 ALA A O 1
ATOM 769 N N . LEU A 1 95 ? 1.812 -6.117 -7.092 1.00 89.25 95 LEU A N 1
ATOM 770 C CA . LEU A 1 95 ? 0.718 -5.175 -7.293 1.00 89.25 95 LEU A CA 1
ATOM 771 C C . LEU A 1 95 ? 1.002 -4.355 -8.547 1.00 89.25 95 LEU A C 1
ATOM 773 O O . LEU A 1 95 ? 2.148 -4.005 -8.812 1.00 89.25 95 LEU A O 1
ATOM 777 N N . THR A 1 96 ? -0.033 -4.049 -9.324 1.00 86.94 96 THR A N 1
ATOM 778 C CA . THR A 1 96 ? 0.093 -3.092 -10.432 1.00 86.94 96 THR A CA 1
ATOM 779 C C . THR A 1 96 ? -0.027 -1.656 -9.915 1.00 86.94 96 THR A C 1
ATOM 781 O O . THR A 1 96 ? -0.656 -1.446 -8.875 1.00 86.94 96 THR A O 1
ATOM 784 N N . PRO A 1 97 ? 0.487 -0.645 -10.643 1.00 86.00 97 PRO A N 1
ATOM 785 C CA . PRO A 1 97 ? 0.366 0.758 -10.236 1.00 86.00 97 PRO A CA 1
ATOM 786 C C . PRO A 1 97 ? -1.077 1.222 -9.969 1.00 86.00 97 PRO A C 1
ATOM 788 O O . PRO A 1 97 ? -1.304 2.085 -9.121 1.00 86.00 97 PRO A O 1
ATOM 791 N N . GLN A 1 98 ? -2.065 0.635 -10.657 1.00 86.44 98 GLN A N 1
ATOM 792 C CA . GLN A 1 98 ? -3.494 0.923 -10.465 1.00 86.44 98 GLN A CA 1
ATOM 793 C C . GLN A 1 98 ? -4.084 0.242 -9.214 1.00 86.44 98 GLN A C 1
ATOM 795 O O . GLN A 1 98 ? -5.047 0.739 -8.637 1.00 86.44 98 GLN A O 1
ATOM 800 N N . GLN A 1 99 ? -3.492 -0.868 -8.769 1.00 88.19 99 GLN A N 1
ATOM 801 C CA . GLN A 1 99 ? -3.891 -1.637 -7.583 1.00 88.19 99 GLN A CA 1
ATOM 802 C C . GLN A 1 99 ? -3.136 -1.202 -6.321 1.00 88.19 99 GLN A C 1
ATOM 804 O O . GLN A 1 99 ? -2.994 -1.980 -5.380 1.00 88.19 99 GLN A O 1
ATOM 809 N N . LEU A 1 100 ? -2.592 0.010 -6.294 1.00 90.12 100 LEU A N 1
ATOM 810 C CA . LEU A 1 100 ? -1.954 0.546 -5.102 1.00 90.12 100 LEU A CA 1
ATOM 811 C C . LEU A 1 100 ? -2.992 1.201 -4.191 1.00 90.12 100 LEU A C 1
ATOM 813 O O . LEU A 1 100 ? -3.972 1.795 -4.648 1.00 90.12 100 LEU A O 1
ATOM 817 N N . PHE A 1 101 ? -2.748 1.129 -2.884 1.00 89.25 101 PHE A N 1
ATOM 818 C CA . PHE A 1 101 ? -3.629 1.689 -1.865 1.00 89.25 101 PHE A CA 1
ATOM 819 C C . PHE A 1 101 ? -3.893 3.181 -2.102 1.00 89.25 101 PHE A C 1
ATOM 821 O O . PHE A 1 101 ? -5.030 3.628 -1.978 1.00 89.25 101 PHE A O 1
ATOM 828 N N . HIS A 1 102 ? -2.876 3.952 -2.511 1.00 86.31 102 HIS A N 1
ATOM 829 C CA . HIS A 1 102 ? -3.031 5.388 -2.767 1.00 86.31 102 HIS A CA 1
ATOM 830 C C . HIS A 1 102 ? -3.978 5.682 -3.937 1.00 86.31 102 HIS A C 1
ATOM 832 O O . HIS A 1 102 ? -4.706 6.667 -3.876 1.00 86.31 102 HIS A O 1
ATOM 838 N N . ARG A 1 103 ? -4.003 4.837 -4.979 1.00 85.75 103 ARG A N 1
ATOM 839 C CA . ARG A 1 103 ? -4.938 4.984 -6.108 1.00 85.75 103 ARG A CA 1
ATOM 840 C C . ARG A 1 103 ? -6.362 4.649 -5.691 1.00 85.75 103 ARG A C 1
ATOM 842 O O . ARG A 1 103 ? -7.290 5.343 -6.086 1.00 85.75 103 ARG A O 1
ATOM 849 N N . LEU A 1 104 ? -6.534 3.610 -4.878 1.00 85.25 104 LEU A N 1
ATOM 850 C CA . LEU A 1 104 ? -7.852 3.203 -4.391 1.00 85.25 104 LEU A CA 1
ATOM 851 C C . LEU A 1 104 ? -8.444 4.211 -3.400 1.00 85.25 104 LEU A C 1
ATOM 853 O O . LEU A 1 104 ? -9.655 4.416 -3.397 1.00 85.25 104 LEU A O 1
ATOM 857 N N . ALA A 1 105 ? -7.599 4.863 -2.600 1.00 81.38 105 ALA A N 1
ATOM 858 C CA . ALA A 1 105 ? -8.008 5.872 -1.627 1.00 81.38 105 ALA A CA 1
ATOM 859 C C . ALA A 1 105 ? -8.321 7.255 -2.238 1.00 81.38 105 ALA A C 1
ATOM 861 O O . ALA A 1 105 ? -8.872 8.098 -1.542 1.00 81.38 105 ALA A O 1
ATOM 862 N N . GLN A 1 106 ? -7.982 7.507 -3.509 1.00 77.19 106 GLN A N 1
ATOM 863 C CA . GLN A 1 106 ? -8.233 8.782 -4.206 1.00 77.19 106 GLN A CA 1
ATOM 864 C C . GLN A 1 106 ? -9.668 8.937 -4.756 1.00 77.19 106 GLN A C 1
ATOM 866 O O . GLN A 1 106 ? -9.915 9.840 -5.556 1.00 77.19 106 GLN A O 1
ATOM 871 N N . ARG A 1 107 ? -10.601 8.060 -4.371 1.00 51.31 107 ARG A N 1
ATOM 872 C CA . ARG A 1 107 ? -12.001 8.095 -4.818 1.00 51.31 107 ARG A CA 1
ATOM 873 C C . ARG A 1 107 ? -12.889 9.012 -3.989 1.00 51.31 107 ARG A C 1
ATOM 875 O O . ARG A 1 107 ? -12.713 9.043 -2.754 1.00 51.31 107 ARG A O 1
#

Secondary structure (DSSP, 8-state):
--HHHHHHHHHHHHHHHHHHHTTS-HHHHHHHHHHHHHHHHHHHHHHHHHHHHTTT-EETTEE--GGG--TTSTTTHHHHHHHHHHHHHHTS----GGGSHHHHTT-

pLDDT: mean 84.36, std 7.35, range [51.31, 93.12]

Sequence (107 aa):
MSQVQLQQLQKQLWNIANDLRGKMGADEFRDYILGFIFYKYLSEKSVTFANELLVGEQLDGQEINFLNLNQDNPEHAPYIQEIKKNSIAEVGYALTPQQLFHRLAQR

Foldseek 3Di:
DDPVVVVVVVVVVVVVLVVVCPPHDPVVSVVVVVVLVVLLVVLVVLQVQLLVVQVPPDDPNHRDGQLPQDCPDPVSVVSLVVSQVVCCVPVVGHDHSCRHSVNVVVD